Protein AF-D0NQI0-F1 (afdb_monomer_lite)

Sequence (106 aa):
MKKNSSCGGELKSLVDRVWLTVNEYREENPAITDDEVRLKITDSDLVLHDIAVVTNNCMHQMIAESNQATAYKTREVLRKTFGVIMNDLIKKKRTEWSILPSPLPL

Organism: Phytophthora infestans (strain T30-4) (NCBI:txid403677)

Structure (mmCIF, N/CA/C/O backbone):
data_AF-D0NQI0-F1
#
_entry.id   AF-D0NQI0-F1
#
loop_
_atom_site.group_PDB
_atom_site.id
_atom_site.type_symbol
_atom_site.label_atom_id
_atom_site.label_alt_id
_atom_site.label_comp_id
_atom_site.label_asym_id
_atom_site.label_entity_id
_atom_site.label_seq_id
_atom_site.pdbx_PDB_ins_code
_atom_site.Cartn_x
_atom_site.Cartn_y
_atom_site.Cartn_z
_atom_site.occupancy
_atom_site.B_iso_or_equiv
_atom_site.auth_seq_id
_atom_site.auth_comp_id
_atom_site.auth_asym_id
_atom_site.auth_atom_id
_atom_site.pdbx_PDB_model_num
ATOM 1 N N . MET A 1 1 ? -10.518 0.138 -18.206 1.00 37.59 1 MET A N 1
ATOM 2 C CA . MET A 1 1 ? -9.871 1.094 -19.137 1.00 37.59 1 MET A CA 1
ATOM 3 C C . MET A 1 1 ? -8.522 1.485 -18.552 1.00 37.59 1 MET A C 1
ATOM 5 O O . MET A 1 1 ? -8.511 1.957 -17.423 1.00 37.59 1 MET A O 1
ATOM 9 N N . LYS A 1 2 ? -7.400 1.285 -19.261 1.00 43.38 2 LYS A N 1
ATOM 10 C CA . LYS A 1 2 ? -6.134 1.931 -18.876 1.00 43.38 2 LYS A CA 1
ATOM 11 C C . LYS A 1 2 ? -6.297 3.423 -19.162 1.00 43.38 2 LYS A C 1
ATOM 13 O O . LYS A 1 2 ? -6.363 3.811 -20.325 1.00 43.38 2 LYS A O 1
ATOM 18 N N . LYS A 1 3 ? -6.461 4.244 -18.121 1.00 52.09 3 LYS A N 1
ATOM 19 C CA . LYS A 1 3 ? -6.268 5.692 -18.268 1.00 52.09 3 LYS A CA 1
ATOM 20 C C . LYS A 1 3 ? -4.807 5.900 -18.671 1.00 52.09 3 LYS A C 1
ATOM 22 O O . LYS A 1 3 ? -3.947 5.125 -18.267 1.00 52.09 3 LYS A O 1
ATOM 27 N N . ASN A 1 4 ? -4.530 6.924 -19.470 1.00 59.66 4 ASN A N 1
ATOM 28 C CA . ASN A 1 4 ? -3.176 7.315 -19.876 1.00 59.66 4 ASN A CA 1
ATOM 29 C C . ASN A 1 4 ? -2.416 7.952 -18.683 1.00 59.66 4 ASN A C 1
ATOM 31 O O . ASN A 1 4 ? -1.881 9.051 -18.779 1.00 59.66 4 ASN A O 1
ATOM 35 N N . SER A 1 5 ? -2.488 7.323 -17.507 1.00 68.69 5 SER A N 1
ATOM 36 C CA . SER A 1 5 ? -1.911 7.785 -16.250 1.00 68.69 5 SER A CA 1
ATOM 37 C C . SER A 1 5 ? -0.475 7.304 -16.125 1.00 68.69 5 SER A C 1
ATOM 39 O O . SER A 1 5 ? -0.162 6.160 -16.450 1.00 68.69 5 SER A O 1
ATOM 41 N N . SER A 1 6 ? 0.393 8.175 -15.618 1.00 89.88 6 SER A N 1
ATOM 42 C CA . SER A 1 6 ? 1.743 7.784 -15.221 1.00 89.88 6 SER A CA 1
ATOM 43 C C . SER A 1 6 ? 1.693 6.771 -14.076 1.00 89.88 6 SER A C 1
ATOM 45 O O . SER A 1 6 ? 0.720 6.734 -13.316 1.00 89.88 6 SER A O 1
ATOM 47 N N . CYS A 1 7 ? 2.773 6.009 -13.895 1.00 92.44 7 CYS A N 1
ATOM 48 C CA . CYS A 1 7 ? 2.919 5.123 -12.743 1.00 92.44 7 CYS A CA 1
ATOM 49 C C . CYS A 1 7 ? 2.662 5.869 -11.421 1.00 92.44 7 CYS A C 1
ATOM 51 O O . CYS A 1 7 ? 1.917 5.391 -10.571 1.00 92.44 7 CYS A O 1
ATOM 53 N N . GLY A 1 8 ? 3.193 7.089 -11.274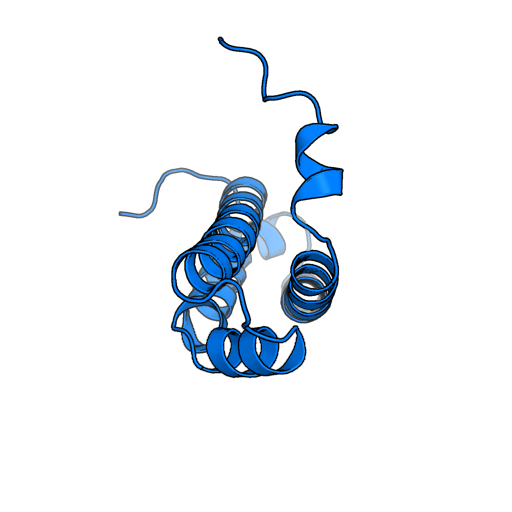 1.00 92.25 8 GLY A N 1
ATOM 54 C CA . GLY A 1 8 ? 2.933 7.927 -10.099 1.00 92.25 8 GLY A CA 1
ATOM 55 C C . GLY A 1 8 ? 1.446 8.247 -9.894 1.00 92.25 8 GLY A C 1
ATOM 56 O O . GLY A 1 8 ? 0.961 8.210 -8.766 1.00 92.25 8 GLY A O 1
ATOM 57 N N . GLY A 1 9 ? 0.701 8.501 -10.974 1.00 93.75 9 GLY A N 1
ATOM 58 C CA . GLY A 1 9 ? -0.745 8.728 -10.916 1.00 93.75 9 GLY A CA 1
ATOM 59 C C . GLY A 1 9 ? -1.539 7.481 -10.514 1.00 93.75 9 GLY A C 1
ATOM 60 O O . GLY A 1 9 ? -2.469 7.580 -9.708 1.00 93.75 9 GLY A O 1
ATOM 61 N N . GLU A 1 10 ? -1.164 6.303 -11.020 1.00 93.25 10 GLU A N 1
ATOM 62 C CA . GLU A 1 10 ? -1.793 5.038 -10.615 1.00 93.25 10 GLU A CA 1
ATOM 63 C C . GLU A 1 10 ? -1.492 4.702 -9.146 1.00 93.25 10 GLU A C 1
ATOM 65 O O . GLU A 1 10 ? -2.400 4.337 -8.398 1.00 93.25 10 GLU A O 1
ATOM 70 N N . LEU A 1 11 ? -0.243 4.894 -8.705 1.00 95.12 11 LEU A N 1
ATOM 71 C CA . LEU A 1 11 ? 0.160 4.704 -7.310 1.00 95.12 11 LEU A CA 1
ATOM 72 C C . LEU A 1 11 ? -0.578 5.670 -6.376 1.00 95.12 11 LEU A C 1
ATOM 74 O O . LEU A 1 11 ? -1.067 5.244 -5.332 1.00 95.12 11 LEU A O 1
ATOM 78 N N . LYS A 1 12 ? -0.731 6.945 -6.758 1.00 94.31 12 LYS A N 1
ATOM 79 C CA . LYS A 1 12 ? -1.536 7.905 -5.988 1.00 94.31 12 LYS A CA 1
ATOM 80 C C . LYS A 1 12 ? -2.993 7.448 -5.886 1.00 94.31 12 LYS A C 1
ATOM 82 O O . LYS A 1 12 ? -3.547 7.419 -4.793 1.00 94.31 12 LYS A O 1
ATOM 87 N N . SER A 1 13 ? -3.592 7.045 -7.005 1.00 93.38 13 SER A N 1
ATOM 88 C CA . SER A 1 13 ? -4.983 6.571 -7.028 1.00 93.38 13 SER A CA 1
ATOM 89 C C . SER A 1 13 ? -5.182 5.344 -6.132 1.00 93.38 13 SER A C 1
ATOM 91 O O . SER A 1 13 ? -6.238 5.164 -5.533 1.00 93.38 13 SER A O 1
ATOM 93 N N . LEU A 1 14 ? -4.164 4.489 -6.014 1.00 94.50 14 LEU A N 1
ATOM 94 C CA . LEU A 1 14 ? -4.178 3.345 -5.111 1.00 94.50 14 LEU A CA 1
ATOM 95 C C . LEU A 1 14 ? -4.151 3.776 -3.632 1.00 94.50 14 LEU A C 1
ATOM 97 O O . LEU A 1 14 ? -4.903 3.215 -2.843 1.00 94.50 14 LEU A O 1
ATOM 101 N N . VAL A 1 15 ? -3.375 4.805 -3.267 1.00 94.56 15 VAL A N 1
ATOM 102 C CA . VAL A 1 15 ? -3.409 5.401 -1.914 1.00 94.56 15 VAL A CA 1
ATOM 103 C C . VAL A 1 15 ? -4.780 6.004 -1.606 1.00 94.56 15 VAL A C 1
ATOM 105 O O . VAL A 1 15 ? -5.328 5.755 -0.534 1.00 94.56 15 VAL A O 1
ATOM 108 N N . ASP A 1 16 ? -5.362 6.742 -2.555 1.00 93.50 16 ASP A N 1
ATOM 109 C CA . ASP A 1 16 ? -6.693 7.339 -2.393 1.00 93.50 16 ASP A CA 1
ATOM 110 C C . ASP A 1 16 ? -7.761 6.246 -2.155 1.00 93.50 16 ASP A C 1
ATOM 112 O O . ASP A 1 16 ? -8.637 6.403 -1.306 1.00 93.50 16 ASP A O 1
ATOM 116 N N . ARG A 1 17 ? -7.659 5.093 -2.835 1.00 93.75 17 ARG A N 1
ATOM 117 C CA . ARG A 1 17 ? -8.556 3.942 -2.611 1.00 93.75 17 ARG A CA 1
ATOM 118 C C . ARG A 1 17 ? -8.395 3.297 -1.238 1.00 93.75 17 ARG A C 1
ATOM 120 O O . ARG A 1 17 ? -9.406 2.948 -0.635 1.00 93.75 17 ARG A O 1
ATOM 127 N N . VAL A 1 18 ? -7.168 3.167 -0.724 1.00 93.62 18 VAL A N 1
ATOM 128 C CA . VAL A 1 18 ? -6.938 2.703 0.659 1.00 93.62 18 VAL A CA 1
ATOM 129 C C . VAL A 1 18 ? -7.672 3.612 1.640 1.00 93.62 18 VAL A C 1
ATOM 131 O O . VAL A 1 18 ? -8.387 3.127 2.513 1.00 93.62 18 VAL A O 1
ATOM 134 N N . TRP A 1 19 ? -7.520 4.927 1.477 1.00 93.31 19 TRP A N 1
ATOM 135 C CA . TRP A 1 19 ? -8.168 5.915 2.334 1.00 93.31 19 TRP A CA 1
ATOM 136 C C . TRP A 1 19 ? -9.694 5.796 2.312 1.00 93.31 19 TRP A C 1
ATOM 138 O O . TRP A 1 19 ? -10.324 5.755 3.368 1.00 93.31 19 TRP A O 1
ATOM 148 N N . LEU A 1 20 ? -10.284 5.714 1.116 1.00 93.56 20 LEU A N 1
ATOM 149 C CA . LEU A 1 20 ? -11.728 5.545 0.948 1.00 93.56 20 LEU A CA 1
ATOM 150 C C . LEU A 1 20 ? -12.219 4.254 1.610 1.00 93.56 20 LEU A C 1
ATOM 152 O O . LEU A 1 20 ? -13.114 4.317 2.443 1.00 93.56 20 LEU A O 1
ATOM 156 N N . THR A 1 21 ? -11.554 3.127 1.348 1.00 94.06 21 THR A N 1
ATOM 157 C CA . THR A 1 21 ? -11.928 1.814 1.903 1.00 94.06 21 THR A CA 1
ATOM 158 C C . THR A 1 21 ? -11.902 1.815 3.437 1.00 94.06 21 THR A C 1
ATOM 160 O O . THR A 1 21 ? -12.827 1.334 4.089 1.00 94.06 21 THR A O 1
ATOM 163 N N . VAL A 1 22 ? -10.856 2.390 4.048 1.00 93.44 22 VAL A N 1
ATOM 164 C CA . VAL A 1 22 ? -10.764 2.509 5.515 1.00 93.44 22 VAL A CA 1
ATOM 165 C C . VAL A 1 22 ? -11.908 3.358 6.072 1.00 93.44 22 VAL A C 1
ATOM 167 O O . VAL A 1 22 ? -12.476 3.014 7.110 1.00 93.44 22 VAL A O 1
ATOM 170 N N . ASN A 1 23 ? -12.257 4.460 5.405 1.00 92.69 23 ASN A N 1
ATOM 171 C CA . ASN A 1 23 ? -13.354 5.316 5.849 1.00 92.69 23 ASN A CA 1
ATOM 172 C C . ASN A 1 23 ? -14.717 4.647 5.696 1.00 92.69 23 ASN A C 1
ATOM 174 O O . ASN A 1 23 ? -15.503 4.720 6.636 1.00 92.69 23 ASN A O 1
ATOM 178 N N . GLU A 1 24 ? -14.964 3.953 4.588 1.00 93.88 24 GLU A N 1
ATOM 179 C CA . GLU A 1 24 ? -16.190 3.184 4.359 1.00 93.88 24 GLU A CA 1
ATOM 180 C C . GLU A 1 24 ? -16.399 2.159 5.479 1.00 93.88 24 GLU A C 1
ATOM 182 O O . GLU A 1 24 ? -17.453 2.139 6.108 1.00 93.88 24 GLU A O 1
ATOM 187 N N . TYR A 1 25 ? -15.365 1.397 5.854 1.00 94.81 25 TYR A N 1
ATOM 188 C CA . TYR A 1 25 ? -15.466 0.443 6.966 1.00 94.81 25 TYR A CA 1
ATOM 189 C C . TYR A 1 25 ? -15.804 1.103 8.309 1.00 94.81 25 TYR A C 1
ATOM 191 O O . TYR A 1 25 ? -16.544 0.528 9.109 1.00 94.81 25 TYR A O 1
ATOM 199 N N . ARG A 1 26 ? -15.279 2.306 8.566 1.00 93.19 26 ARG A N 1
ATOM 200 C CA . ARG A 1 26 ? -15.574 3.076 9.785 1.00 93.19 26 ARG A CA 1
ATOM 201 C C . ARG A 1 26 ? -16.948 3.745 9.750 1.00 93.19 26 ARG A C 1
ATOM 203 O O . ARG A 1 26 ? -17.509 4.019 10.806 1.00 93.19 26 ARG A O 1
ATOM 210 N N . GLU A 1 27 ? -17.471 4.061 8.571 1.00 93.75 27 GLU A N 1
ATOM 211 C CA . GLU A 1 27 ? -18.831 4.579 8.398 1.00 93.75 27 GLU A CA 1
ATOM 212 C C . GLU A 1 27 ? -19.872 3.470 8.554 1.00 93.75 27 GLU A C 1
ATOM 214 O O . GLU A 1 27 ? -20.857 3.667 9.263 1.00 93.75 27 GLU A O 1
ATOM 219 N N . GLU A 1 28 ? -19.617 2.294 7.975 1.00 95.88 28 GLU A N 1
ATOM 220 C CA . GLU A 1 28 ? -20.451 1.096 8.124 1.00 95.88 28 GLU A CA 1
ATOM 221 C C . GLU A 1 28 ? -20.512 0.609 9.575 1.00 95.88 28 GLU A C 1
ATOM 223 O O . GLU A 1 28 ? -21.576 0.235 10.068 1.00 95.88 28 GLU A O 1
ATOM 228 N N . ASN A 1 29 ? -19.369 0.604 10.268 1.00 95.38 29 ASN A N 1
ATOM 229 C CA . ASN A 1 29 ? -19.276 0.209 11.667 1.00 95.38 29 ASN A CA 1
ATOM 230 C C . ASN A 1 29 ? -18.432 1.219 12.464 1.00 95.38 29 ASN A C 1
ATOM 232 O O . ASN A 1 29 ? -17.217 1.055 12.578 1.00 95.38 29 ASN A O 1
ATOM 236 N N . PRO A 1 30 ? -19.060 2.228 13.095 1.00 92.50 30 PRO A N 1
ATOM 237 C CA . PRO A 1 30 ? -18.349 3.223 13.902 1.00 92.50 30 PRO A CA 1
ATOM 238 C C . PRO A 1 30 ? -17.591 2.657 15.111 1.00 92.50 30 PRO A C 1
ATOM 240 O O . PRO A 1 30 ? -16.705 3.330 15.635 1.00 92.50 30 PRO A O 1
ATOM 243 N N . ALA A 1 31 ? -17.933 1.446 15.568 1.00 94.38 31 ALA A N 1
ATOM 244 C CA . ALA A 1 31 ? -17.278 0.773 16.688 1.00 94.38 31 ALA A CA 1
ATOM 245 C C . ALA A 1 31 ? -16.126 -0.154 16.254 1.00 94.38 31 ALA A C 1
ATOM 247 O O . ALA A 1 31 ? -15.488 -0.754 17.118 1.00 94.38 31 ALA A O 1
ATOM 248 N N . ILE A 1 32 ? -15.856 -0.273 14.946 1.00 94.88 32 ILE A N 1
ATOM 249 C CA . ILE A 1 32 ? -14.796 -1.137 14.422 1.00 94.88 32 ILE A CA 1
ATOM 250 C C . ILE A 1 32 ? -13.429 -0.737 14.988 1.00 94.88 32 ILE A C 1
ATOM 252 O O . ILE A 1 32 ? -13.025 0.432 14.966 1.00 94.88 32 ILE A O 1
ATOM 256 N N . THR A 1 33 ? -12.703 -1.725 15.494 1.00 95.69 33 THR A N 1
ATOM 257 C CA . THR A 1 33 ? -11.344 -1.545 15.999 1.00 95.69 33 THR A CA 1
ATOM 258 C C . THR A 1 33 ? -10.339 -1.472 14.852 1.00 95.69 33 THR A C 1
ATOM 260 O O . THR A 1 33 ? -10.570 -1.974 13.752 1.00 95.69 33 THR A O 1
ATOM 263 N N . ASP A 1 34 ? -9.179 -0.869 15.103 1.00 95.06 34 ASP A N 1
ATOM 264 C CA . ASP A 1 34 ? -8.106 -0.775 14.105 1.00 95.06 34 ASP A CA 1
ATOM 265 C C . ASP A 1 34 ? -7.635 -2.158 13.616 1.00 95.06 34 ASP A C 1
ATOM 267 O O . ASP A 1 34 ? -7.279 -2.315 12.447 1.00 95.06 34 ASP A O 1
ATOM 271 N N . ASP A 1 35 ? -7.663 -3.170 14.486 1.00 95.81 35 ASP A N 1
ATOM 272 C CA . ASP A 1 35 ? -7.282 -4.540 14.133 1.00 95.81 35 ASP A CA 1
ATOM 273 C C . ASP A 1 35 ? -8.339 -5.228 13.263 1.00 95.81 35 ASP A C 1
ATOM 275 O O . ASP A 1 35 ? -7.986 -5.908 12.300 1.00 95.81 35 ASP A O 1
ATOM 279 N N . GLU A 1 36 ? -9.627 -4.990 13.513 1.00 96.56 36 GLU A N 1
ATOM 280 C CA . GLU A 1 36 ? -10.700 -5.470 12.635 1.00 96.56 36 GLU A CA 1
ATOM 281 C C . GLU A 1 36 ? -10.648 -4.800 11.257 1.00 96.56 36 GLU A C 1
ATOM 283 O O . GLU A 1 36 ? -10.796 -5.481 10.242 1.00 96.56 36 GLU A O 1
ATOM 288 N N . VAL A 1 37 ? -10.365 -3.491 11.191 1.00 96.00 37 VAL A N 1
ATOM 289 C CA . VAL A 1 37 ? -10.129 -2.799 9.910 1.00 96.00 37 VAL A CA 1
ATOM 290 C C . VAL A 1 37 ? -8.934 -3.421 9.185 1.00 96.00 37 VAL A C 1
ATOM 292 O O . VAL A 1 37 ? -9.012 -3.668 7.981 1.00 96.00 37 VAL A O 1
ATOM 295 N N . ARG A 1 38 ? -7.835 -3.704 9.901 1.00 95.25 38 ARG A N 1
ATOM 296 C CA . ARG A 1 38 ? -6.634 -4.336 9.330 1.00 95.25 38 ARG A CA 1
ATOM 297 C C . ARG A 1 38 ? -6.936 -5.722 8.760 1.00 95.25 38 ARG A C 1
ATOM 299 O O . ARG A 1 38 ? -6.450 -6.040 7.676 1.00 95.25 38 ARG A O 1
ATOM 306 N N . LEU A 1 39 ? -7.730 -6.529 9.456 1.00 95.88 39 LEU A N 1
ATOM 307 C CA . LEU A 1 39 ? -8.167 -7.831 8.950 1.00 95.88 39 LEU A CA 1
ATOM 308 C C . LEU A 1 39 ? -9.028 -7.658 7.692 1.00 95.88 39 LEU A C 1
ATOM 310 O O . LEU A 1 39 ? -8.685 -8.181 6.636 1.00 95.88 39 LEU A O 1
ATOM 314 N N . LYS A 1 40 ? -10.070 -6.821 7.759 1.00 96.56 40 LYS A N 1
ATOM 315 C CA . LYS A 1 40 ? -11.020 -6.617 6.654 1.00 96.56 40 LYS A CA 1
ATOM 316 C C . LYS A 1 40 ? -10.365 -6.043 5.391 1.00 96.56 40 LYS A C 1
ATOM 318 O O . LYS A 1 40 ? -10.747 -6.404 4.283 1.00 96.56 40 LYS A O 1
ATOM 323 N N . ILE A 1 41 ? -9.377 -5.150 5.520 1.00 94.69 41 ILE A N 1
ATOM 324 C CA . ILE A 1 41 ? -8.663 -4.610 4.351 1.00 94.69 41 ILE A CA 1
ATOM 325 C C . ILE A 1 41 ? -7.689 -5.628 3.753 1.00 94.69 41 ILE A C 1
ATOM 327 O O . ILE A 1 41 ? -7.515 -5.643 2.537 1.00 94.69 41 ILE A O 1
ATOM 331 N N . THR A 1 42 ? -7.083 -6.496 4.569 1.00 93.38 42 THR A N 1
ATOM 332 C CA . THR A 1 42 ? -6.156 -7.531 4.080 1.00 93.38 42 THR A CA 1
ATOM 333 C C . THR A 1 42 ? -6.864 -8.516 3.149 1.00 93.38 42 THR A C 1
ATOM 335 O O . THR A 1 42 ? -6.285 -8.919 2.143 1.00 93.38 42 THR A O 1
ATOM 338 N N . ASP A 1 43 ? -8.134 -8.810 3.431 1.00 95.06 43 ASP A N 1
ATOM 339 C CA . ASP A 1 43 ? -8.975 -9.709 2.633 1.00 95.06 43 ASP A CA 1
ATOM 340 C C . ASP A 1 43 ? -9.698 -9.012 1.462 1.00 95.06 43 ASP A C 1
ATOM 342 O O . ASP A 1 43 ? -10.486 -9.635 0.754 1.00 95.06 43 ASP A O 1
ATOM 346 N N . SER A 1 44 ? -9.458 -7.716 1.240 1.00 94.88 44 SER A N 1
ATOM 347 C CA . SER A 1 44 ? -10.101 -6.962 0.158 1.00 94.88 44 SER A CA 1
ATOM 348 C C . SER A 1 44 ? -9.376 -7.116 -1.184 1.00 94.88 44 SER A C 1
ATOM 350 O O . SER A 1 44 ? -8.154 -7.286 -1.235 1.00 94.88 44 SER A O 1
ATOM 352 N N . ASP A 1 45 ? -10.107 -6.931 -2.290 1.00 95.50 45 ASP A N 1
ATOM 353 C CA . ASP A 1 45 ? -9.537 -6.903 -3.649 1.00 95.50 45 ASP A CA 1
ATOM 354 C C . ASP A 1 45 ? -8.412 -5.868 -3.797 1.00 95.50 45 ASP A C 1
ATOM 356 O O . ASP A 1 45 ? -7.472 -6.059 -4.576 1.00 95.50 45 ASP A O 1
ATOM 360 N N . LEU A 1 46 ? -8.467 -4.793 -3.003 1.00 94.31 46 LEU A N 1
ATOM 361 C CA . LEU A 1 46 ? -7.430 -3.773 -2.957 1.00 94.31 46 LEU A CA 1
ATOM 362 C C . LEU A 1 46 ? -6.059 -4.389 -2.637 1.00 94.31 46 LEU A C 1
ATOM 364 O O . LEU A 1 46 ? -5.072 -4.119 -3.326 1.00 94.31 46 LEU A O 1
ATOM 368 N N . VAL A 1 47 ? -5.999 -5.234 -1.605 1.00 94.25 47 VAL A N 1
ATOM 369 C CA . VAL A 1 47 ? -4.758 -5.872 -1.152 1.00 94.25 47 VAL A CA 1
ATOM 370 C C . VAL A 1 47 ? -4.437 -7.112 -1.970 1.00 94.25 47 VAL A C 1
ATOM 372 O O . VAL A 1 47 ? -3.293 -7.282 -2.398 1.00 94.25 47 VAL A O 1
ATOM 375 N N . LEU A 1 48 ? -5.441 -7.951 -2.223 1.00 95.38 48 LEU A N 1
ATOM 376 C CA . LEU A 1 48 ? -5.254 -9.231 -2.899 1.00 95.38 48 LEU A CA 1
ATOM 377 C C . LEU A 1 48 ? -4.896 -9.073 -4.382 1.00 95.38 48 LEU A C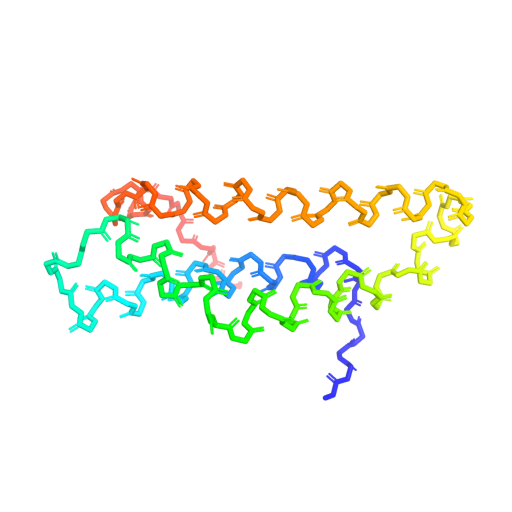 1
ATOM 379 O O . LEU A 1 48 ? -4.169 -9.904 -4.935 1.00 95.38 48 LEU A O 1
ATOM 383 N N . HIS A 1 49 ? -5.360 -8.002 -5.033 1.00 95.62 49 HIS A N 1
ATOM 384 C CA . HIS A 1 49 ? -5.265 -7.864 -6.484 1.00 95.62 49 HIS A CA 1
ATOM 385 C C . HIS A 1 49 ? -4.749 -6.495 -6.932 1.00 95.62 49 HIS A C 1
ATOM 387 O O . HIS A 1 49 ? -3.767 -6.423 -7.679 1.00 95.62 49 HIS A O 1
ATOM 393 N N . ASP A 1 50 ? -5.351 -5.401 -6.475 1.00 95.38 50 ASP A N 1
ATOM 394 C CA . ASP A 1 50 ? -5.104 -4.084 -7.068 1.00 95.38 50 ASP A CA 1
ATOM 395 C C . ASP A 1 50 ? -3.680 -3.576 -6.868 1.00 95.38 50 ASP A C 1
ATOM 397 O O . ASP A 1 50 ? -3.075 -3.062 -7.815 1.00 95.38 50 ASP A O 1
ATOM 401 N N . ILE A 1 51 ? -3.114 -3.740 -5.666 1.00 95.56 51 ILE A N 1
ATOM 402 C CA . ILE A 1 51 ? -1.717 -3.371 -5.400 1.00 95.56 51 ILE A CA 1
ATOM 403 C C . ILE A 1 51 ? -0.791 -4.103 -6.378 1.00 95.56 51 ILE A C 1
ATOM 405 O O . ILE A 1 51 ? 0.106 -3.495 -6.974 1.00 95.56 51 ILE A O 1
ATOM 409 N N . ALA A 1 52 ? -1.003 -5.404 -6.584 1.00 96.00 52 ALA A N 1
ATOM 410 C CA . ALA A 1 52 ? -0.178 -6.204 -7.479 1.00 96.00 52 ALA A CA 1
ATOM 411 C C . ALA A 1 52 ? -0.326 -5.762 -8.941 1.00 96.00 52 ALA A C 1
ATOM 413 O O . ALA A 1 52 ? 0.691 -5.611 -9.623 1.00 96.00 52 ALA A O 1
ATOM 414 N N . VAL A 1 53 ? -1.558 -5.515 -9.398 1.00 96.12 53 VAL A N 1
ATOM 415 C CA . VAL A 1 53 ? -1.868 -5.091 -10.771 1.00 96.12 53 VAL A CA 1
ATOM 416 C C . VAL A 1 53 ? -1.272 -3.719 -11.075 1.00 96.12 53 VAL A C 1
ATOM 418 O O . VAL A 1 53 ? -0.538 -3.579 -12.053 1.00 96.12 53 VAL A O 1
ATOM 421 N N . VAL A 1 54 ? -1.524 -2.723 -10.224 1.00 95.44 54 VAL A N 1
ATOM 422 C CA . VAL A 1 54 ? -1.031 -1.349 -10.415 1.00 95.44 54 VAL A CA 1
ATOM 423 C C . VAL A 1 54 ? 0.496 -1.315 -10.408 1.00 95.44 54 VAL A C 1
ATOM 425 O O . VAL A 1 54 ? 1.122 -0.819 -11.342 1.00 95.44 54 VAL A O 1
ATOM 428 N N . THR A 1 55 ? 1.128 -1.930 -9.404 1.00 95.56 55 THR A N 1
ATOM 429 C CA . THR A 1 55 ? 2.600 -1.967 -9.333 1.00 95.56 55 THR A CA 1
ATOM 430 C C . THR A 1 55 ? 3.229 -2.751 -10.490 1.00 95.56 55 THR A C 1
ATOM 432 O O . THR A 1 55 ? 4.369 -2.480 -10.866 1.00 95.56 55 THR A O 1
ATOM 435 N N . ASN A 1 56 ? 2.510 -3.706 -11.091 1.00 95.88 56 ASN A N 1
ATOM 436 C CA . ASN A 1 56 ? 2.971 -4.408 -12.286 1.00 95.88 56 ASN A CA 1
ATOM 437 C C . ASN A 1 56 ? 2.807 -3.574 -13.566 1.00 95.88 56 ASN A C 1
ATOM 439 O O . ASN A 1 56 ? 3.695 -3.596 -14.415 1.00 95.88 56 ASN A O 1
ATOM 443 N N . ASN A 1 57 ? 1.726 -2.802 -13.699 1.00 94.81 57 ASN A N 1
ATOM 444 C CA . ASN A 1 57 ? 1.533 -1.880 -14.823 1.00 94.81 57 ASN A CA 1
ATOM 445 C C . ASN A 1 57 ? 2.634 -0.809 -14.884 1.00 94.81 57 ASN A C 1
ATOM 447 O O . ASN A 1 57 ? 3.087 -0.452 -15.972 1.00 94.81 57 ASN A O 1
ATOM 451 N N . CYS A 1 58 ? 3.146 -0.389 -13.726 1.00 95.25 58 CYS A N 1
ATOM 452 C CA . CYS A 1 58 ? 4.299 0.499 -13.603 1.00 95.25 58 CYS A CA 1
ATOM 453 C C . CYS A 1 58 ? 5.613 -0.053 -14.184 1.00 95.25 58 CYS A C 1
ATOM 455 O O . CYS A 1 58 ? 6.537 0.724 -14.422 1.00 95.25 58 CYS A O 1
ATOM 457 N N . MET A 1 59 ? 5.745 -1.370 -14.396 1.00 95.81 59 MET A N 1
ATOM 458 C CA . MET A 1 59 ? 7.035 -1.982 -14.747 1.00 95.81 59 MET A CA 1
ATOM 459 C C . MET A 1 59 ? 7.617 -1.438 -16.049 1.00 95.81 59 MET A C 1
ATOM 461 O O . MET A 1 59 ? 8.818 -1.211 -16.105 1.00 95.81 59 MET A O 1
ATOM 465 N N . HIS A 1 60 ? 6.798 -1.176 -17.070 1.00 95.44 60 HIS A N 1
ATOM 466 C CA . HIS A 1 60 ? 7.292 -0.609 -18.329 1.00 95.44 60 HIS A CA 1
ATOM 467 C C . HIS A 1 60 ? 7.999 0.737 -18.105 1.00 95.44 60 HIS A C 1
ATOM 469 O O . HIS A 1 60 ? 9.131 0.923 -18.546 1.00 95.44 60 HIS A O 1
ATOM 475 N N . GLN A 1 61 ? 7.354 1.651 -17.372 1.00 95.19 61 GLN A N 1
ATOM 476 C CA . GLN A 1 61 ? 7.919 2.964 -17.058 1.00 95.19 61 GL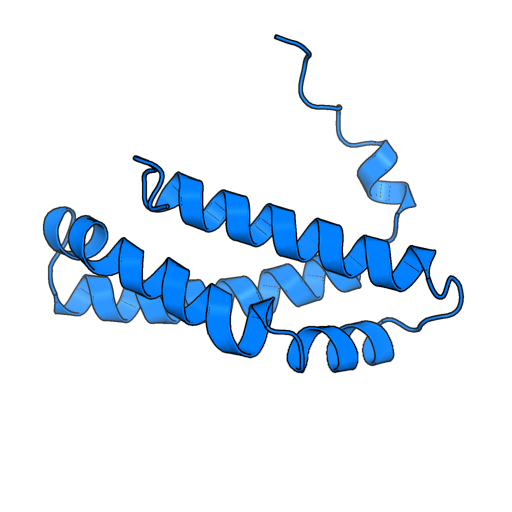N A CA 1
ATOM 477 C C . GLN A 1 61 ? 9.148 2.838 -16.146 1.00 95.19 61 GLN A C 1
ATOM 479 O O . GLN A 1 61 ? 10.193 3.400 -16.455 1.00 95.19 61 GLN A O 1
ATOM 484 N N . MET A 1 62 ? 9.066 2.042 -15.074 1.00 96.00 62 MET A N 1
ATOM 485 C CA . MET A 1 62 ? 10.190 1.855 -14.149 1.00 96.00 62 MET A CA 1
ATOM 486 C C . MET A 1 62 ? 11.418 1.245 -14.835 1.00 96.00 62 MET A C 1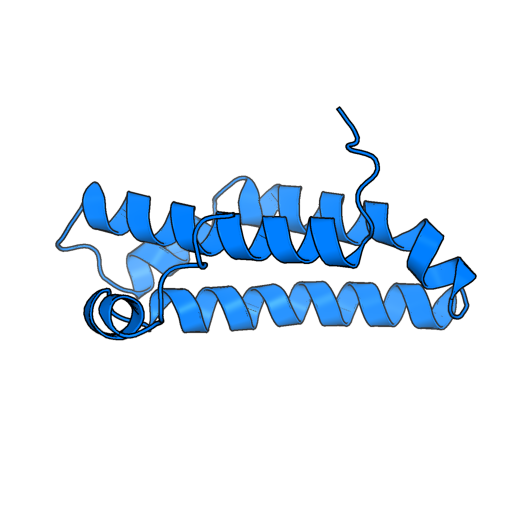
ATOM 488 O O . MET A 1 62 ? 12.543 1.593 -14.485 1.00 96.00 62 MET A O 1
ATOM 492 N N . ILE A 1 63 ? 11.228 0.340 -15.801 1.00 97.81 63 ILE A N 1
ATOM 493 C CA . ILE A 1 63 ? 12.328 -0.228 -16.591 1.00 97.81 63 ILE A CA 1
ATOM 494 C C . ILE A 1 63 ? 12.941 0.845 -17.493 1.00 97.81 63 ILE A C 1
ATOM 496 O O . ILE A 1 63 ? 14.163 0.959 -17.520 1.00 97.81 63 ILE A O 1
ATOM 500 N N . ALA A 1 64 ? 12.113 1.628 -18.192 1.00 97.12 64 ALA A N 1
ATOM 501 C CA . ALA A 1 64 ? 12.574 2.682 -19.095 1.00 97.12 64 ALA A CA 1
ATOM 502 C C . ALA A 1 64 ? 13.357 3.793 -18.370 1.00 97.12 64 ALA A C 1
ATOM 504 O O . ALA A 1 64 ? 14.321 4.319 -18.915 1.00 97.12 64 ALA A O 1
ATOM 505 N N . GLU A 1 65 ? 12.969 4.123 -17.137 1.00 95.75 65 GLU A N 1
ATOM 506 C CA . GLU A 1 65 ? 13.619 5.149 -16.307 1.00 95.75 65 GLU A CA 1
ATOM 507 C C . GLU A 1 65 ? 14.814 4.616 -15.496 1.00 95.75 65 GLU A C 1
ATOM 509 O O . GLU A 1 65 ? 15.533 5.392 -14.867 1.00 95.75 65 GLU A O 1
ATOM 514 N N . SER A 1 66 ? 15.037 3.297 -15.472 1.00 96.38 66 SER A N 1
ATOM 515 C CA . SER A 1 66 ? 16.141 2.687 -14.727 1.00 96.38 66 SER A CA 1
ATOM 516 C C . SER A 1 66 ? 16.755 1.493 -15.471 1.00 96.38 66 SER A C 1
ATOM 518 O O . SER A 1 66 ? 17.511 1.667 -16.420 1.00 96.38 66 SER A O 1
ATOM 520 N N . ASN A 1 67 ? 16.484 0.270 -15.018 1.00 97.94 67 ASN A N 1
ATOM 521 C CA . ASN A 1 67 ? 16.771 -0.989 -15.694 1.00 97.94 67 ASN A CA 1
ATOM 522 C C . ASN A 1 67 ? 15.886 -2.095 -15.095 1.00 97.94 67 ASN A C 1
ATOM 524 O O . ASN A 1 67 ? 15.234 -1.902 -14.068 1.00 97.94 67 ASN A O 1
ATOM 528 N N . GLN A 1 68 ? 15.892 -3.284 -15.701 1.00 97.81 68 GLN A N 1
ATOM 529 C CA . GLN A 1 68 ? 15.053 -4.401 -15.258 1.00 97.81 68 GLN A CA 1
ATOM 530 C C . GLN A 1 68 ? 15.279 -4.789 -13.791 1.00 97.81 68 GLN A C 1
ATOM 532 O O . GLN A 1 68 ? 14.315 -4.925 -13.039 1.00 97.81 68 GLN A O 1
ATOM 537 N N . ALA A 1 69 ? 16.533 -4.938 -13.359 1.00 98.38 69 ALA A N 1
ATOM 538 C CA . ALA A 1 69 ? 16.843 -5.353 -11.994 1.00 98.38 69 ALA A CA 1
ATOM 539 C C . ALA A 1 69 ? 16.391 -4.310 -10.959 1.00 98.38 69 ALA A C 1
ATOM 541 O O . ALA A 1 69 ? 15.789 -4.664 -9.943 1.00 98.38 69 ALA A O 1
ATOM 542 N N . THR A 1 70 ? 16.637 -3.027 -11.230 1.00 98.25 70 THR A N 1
ATOM 543 C CA . THR A 1 70 ? 16.193 -1.918 -10.381 1.00 98.25 70 THR A CA 1
ATOM 544 C C . THR A 1 70 ? 14.670 -1.833 -10.345 1.00 98.25 70 THR A C 1
ATOM 546 O O . THR A 1 70 ? 14.108 -1.765 -9.257 1.00 98.25 70 THR A O 1
ATOM 549 N N . ALA A 1 71 ? 13.981 -1.947 -11.483 1.00 98.00 71 ALA A N 1
ATOM 550 C CA . ALA A 1 71 ? 12.521 -1.884 -11.544 1.00 98.00 71 ALA A CA 1
ATOM 551 C C . ALA A 1 71 ? 11.838 -2.972 -10.697 1.00 98.00 71 ALA A C 1
ATOM 553 O O . ALA A 1 71 ? 10.890 -2.683 -9.966 1.00 98.00 71 ALA A O 1
ATOM 554 N N . TYR A 1 72 ? 12.341 -4.212 -10.727 1.00 98.12 72 TYR A N 1
ATOM 555 C CA . TYR A 1 72 ? 11.808 -5.285 -9.879 1.00 98.12 72 TYR A CA 1
ATOM 556 C C . TYR A 1 72 ? 12.021 -5.015 -8.384 1.00 98.12 72 TYR A C 1
ATOM 558 O O . TYR A 1 72 ? 11.116 -5.276 -7.588 1.00 98.12 72 TYR A O 1
ATOM 566 N N . LYS A 1 73 ? 13.178 -4.458 -7.998 1.00 98.44 73 LYS A N 1
ATOM 567 C CA . LYS A 1 73 ? 13.436 -4.037 -6.611 1.00 98.44 73 LYS A CA 1
ATOM 568 C C . LYS A 1 73 ? 12.507 -2.897 -6.195 1.00 98.44 73 LYS A C 1
ATOM 570 O O . LYS A 1 73 ? 11.908 -2.968 -5.127 1.00 98.44 73 LYS A O 1
ATOM 575 N N . THR A 1 74 ? 12.332 -1.891 -7.049 1.00 97.88 74 THR A N 1
ATOM 576 C CA . THR A 1 74 ? 11.419 -0.769 -6.804 1.00 97.88 74 THR A CA 1
ATOM 577 C C . THR A 1 74 ? 9.984 -1.252 -6.631 1.00 97.88 74 THR A C 1
ATOM 579 O O . THR A 1 74 ? 9.324 -0.851 -5.679 1.00 97.88 74 THR A O 1
ATOM 582 N N . ARG A 1 75 ? 9.507 -2.177 -7.473 1.00 97.38 75 ARG A N 1
ATOM 583 C CA . ARG A 1 75 ? 8.172 -2.781 -7.337 1.00 97.38 75 ARG A CA 1
ATOM 584 C C . ARG A 1 75 ? 7.967 -3.433 -5.969 1.00 97.38 75 ARG A C 1
ATOM 586 O O . ARG A 1 75 ? 6.910 -3.278 -5.365 1.00 97.38 75 ARG A O 1
ATOM 593 N N . GLU A 1 76 ? 8.967 -4.166 -5.491 1.00 97.56 76 GLU A N 1
ATOM 594 C CA . GLU A 1 76 ? 8.919 -4.818 -4.181 1.00 97.56 76 GLU A CA 1
ATOM 595 C C . GLU A 1 76 ? 8.889 -3.799 -3.036 1.00 97.56 76 GLU A C 1
ATOM 597 O O . GLU A 1 76 ? 8.103 -3.939 -2.098 1.00 97.56 76 GLU A O 1
ATOM 602 N N . VAL A 1 77 ? 9.691 -2.735 -3.138 1.00 97.94 77 VAL A N 1
ATOM 603 C CA . VAL A 1 77 ? 9.651 -1.617 -2.186 1.00 97.94 77 VAL A CA 1
ATOM 604 C C . VAL A 1 77 ? 8.271 -0.965 -2.186 1.00 97.94 77 VAL A C 1
ATOM 606 O O . VAL A 1 77 ? 7.688 -0.826 -1.118 1.00 97.94 77 VAL A O 1
ATOM 609 N N . LEU A 1 78 ? 7.701 -0.659 -3.356 1.00 97.12 78 LEU A N 1
ATOM 610 C CA . LEU A 1 78 ? 6.369 -0.057 -3.470 1.00 97.12 78 LEU A CA 1
ATOM 611 C C . LEU A 1 78 ? 5.295 -0.904 -2.776 1.00 97.12 78 LEU A C 1
ATOM 613 O O . LEU A 1 78 ? 4.490 -0.367 -2.020 1.00 97.12 78 LEU A O 1
ATOM 617 N N . ARG A 1 79 ? 5.299 -2.228 -2.969 1.00 95.75 79 ARG A N 1
ATOM 618 C CA . ARG A 1 79 ? 4.339 -3.134 -2.310 1.00 95.75 79 ARG A CA 1
ATOM 619 C C . ARG A 1 79 ? 4.463 -3.108 -0.788 1.00 95.75 79 ARG A C 1
ATOM 621 O O . ARG A 1 79 ? 3.450 -3.037 -0.098 1.00 95.75 79 ARG A O 1
ATOM 628 N N . LYS A 1 80 ? 5.690 -3.088 -0.259 1.00 96.44 80 LYS A N 1
ATOM 629 C CA . LYS A 1 80 ? 5.939 -2.926 1.184 1.00 96.44 80 LYS A CA 1
ATOM 630 C C . LYS A 1 80 ? 5.488 -1.558 1.688 1.00 96.44 80 LYS A C 1
ATOM 632 O O . LYS A 1 80 ? 4.874 -1.474 2.749 1.00 96.44 80 LYS A O 1
ATOM 637 N N . THR A 1 81 ? 5.736 -0.504 0.914 1.00 96.25 81 THR A N 1
ATOM 638 C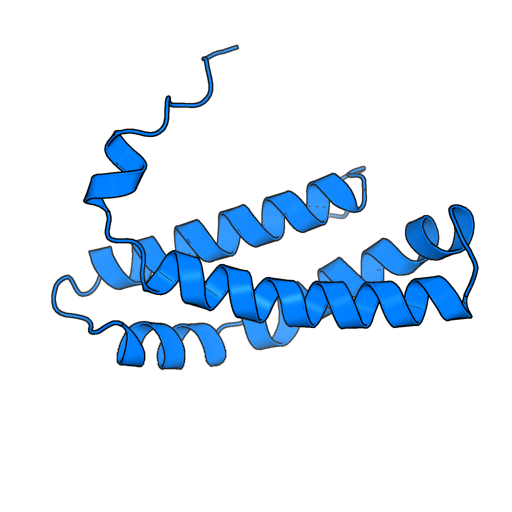 CA . THR A 1 81 ? 5.290 0.856 1.228 1.00 96.25 81 THR A CA 1
ATOM 639 C C . THR A 1 81 ? 3.770 0.932 1.343 1.00 96.25 81 THR A C 1
ATOM 641 O O . THR A 1 81 ? 3.287 1.552 2.283 1.00 96.25 81 THR A O 1
ATOM 644 N N . PHE A 1 82 ? 3.002 0.250 0.485 1.00 95.44 82 PHE A N 1
ATOM 645 C CA . PHE A 1 82 ? 1.543 0.183 0.651 1.00 95.44 82 PHE A CA 1
ATOM 646 C C . PHE A 1 82 ? 1.122 -0.478 1.966 1.00 95.44 82 PHE A C 1
ATOM 648 O O . PHE A 1 82 ? 0.183 -0.002 2.596 1.00 95.44 82 PHE A O 1
ATOM 655 N N . GLY A 1 83 ? 1.842 -1.502 2.433 1.00 93.62 83 GLY A N 1
ATOM 656 C CA . GLY A 1 83 ? 1.626 -2.074 3.767 1.00 93.62 83 GLY A CA 1
ATOM 657 C C . GLY A 1 83 ? 1.795 -1.048 4.894 1.00 93.62 83 GLY A C 1
ATOM 658 O O . GLY A 1 83 ? 0.980 -0.992 5.813 1.00 93.62 83 GLY A O 1
ATOM 659 N N . VAL A 1 84 ? 2.820 -0.195 4.804 1.00 95.25 84 VAL A N 1
ATOM 660 C CA . VAL A 1 84 ? 3.043 0.904 5.762 1.00 95.25 84 VAL A CA 1
ATOM 661 C C . VAL A 1 84 ? 1.934 1.953 5.664 1.00 95.25 84 VAL A C 1
ATOM 663 O O . VAL A 1 84 ? 1.340 2.292 6.682 1.00 95.25 84 VAL A O 1
ATOM 666 N N . ILE A 1 85 ? 1.595 2.400 4.451 1.00 93.06 85 ILE A N 1
ATOM 667 C CA . ILE A 1 85 ? 0.532 3.389 4.218 1.00 93.06 85 ILE A CA 1
ATOM 668 C C . ILE A 1 85 ? -0.796 2.898 4.796 1.00 93.06 85 ILE A C 1
ATOM 670 O O . ILE A 1 85 ? -1.437 3.634 5.536 1.00 93.06 85 ILE A O 1
ATOM 674 N N . MET A 1 86 ? -1.199 1.655 4.517 1.00 93.75 86 MET A N 1
ATOM 675 C CA . MET A 1 86 ? -2.423 1.081 5.085 1.00 93.75 86 MET A CA 1
ATOM 676 C C . MET A 1 86 ? -2.406 1.135 6.613 1.00 93.75 86 MET A C 1
ATOM 678 O O . MET A 1 86 ? -3.368 1.593 7.221 1.00 93.75 86 MET A O 1
ATOM 682 N N . ASN A 1 87 ? -1.300 0.734 7.241 1.00 93.75 87 AS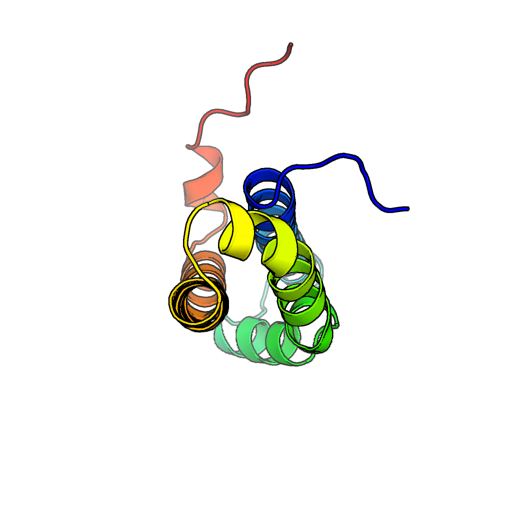N A N 1
ATOM 683 C CA . ASN A 1 87 ? -1.172 0.775 8.695 1.00 93.75 87 ASN A CA 1
ATOM 684 C C . ASN A 1 87 ? -1.287 2.193 9.266 1.00 93.75 87 ASN A C 1
ATOM 686 O O . ASN A 1 87 ? -1.923 2.371 10.306 1.00 93.75 87 ASN A O 1
ATOM 690 N N . ASP A 1 88 ? -0.700 3.185 8.600 1.00 93.75 88 ASP A N 1
ATOM 691 C CA . ASP A 1 88 ? -0.766 4.582 9.027 1.00 93.75 88 ASP A CA 1
ATOM 692 C C . ASP A 1 88 ? -2.174 5.158 8.855 1.00 93.75 88 ASP A C 1
ATOM 694 O O . ASP A 1 88 ? -2.673 5.848 9.745 1.00 93.75 88 ASP A O 1
ATOM 698 N N . LEU A 1 89 ? -2.840 4.847 7.739 1.00 91.94 89 LEU A N 1
ATOM 699 C CA . LEU A 1 89 ? -4.204 5.301 7.469 1.00 91.94 89 LEU A CA 1
ATOM 700 C C . LEU A 1 89 ? -5.226 4.653 8.406 1.00 91.94 89 LEU A C 1
ATOM 702 O O . LEU A 1 89 ? -6.170 5.318 8.818 1.00 91.94 89 LEU A O 1
ATOM 706 N N . ILE A 1 90 ? -5.016 3.395 8.798 1.00 92.88 90 ILE A N 1
ATOM 707 C CA . ILE A 1 90 ? -5.833 2.737 9.820 1.00 92.88 90 ILE A CA 1
ATOM 708 C C . ILE A 1 90 ? -5.664 3.444 11.166 1.00 92.88 90 ILE A C 1
ATOM 710 O O . ILE A 1 90 ? -6.661 3.764 11.800 1.00 92.88 90 ILE A O 1
ATOM 714 N N . LYS A 1 91 ? -4.431 3.725 11.600 1.00 90.12 91 LYS A N 1
ATOM 715 C CA . LYS A 1 91 ? -4.177 4.359 12.908 1.00 90.12 91 LYS A CA 1
ATOM 716 C C . LYS A 1 91 ? -4.652 5.810 12.980 1.00 90.12 91 LYS A C 1
ATOM 718 O O . LYS A 1 91 ? -4.993 6.293 14.061 1.00 90.12 91 LYS A O 1
ATOM 723 N N . LYS A 1 92 ? -4.648 6.527 11.854 1.00 82.44 92 LYS A N 1
ATOM 724 C CA . LYS A 1 92 ? -5.136 7.907 11.800 1.00 82.44 92 LYS A CA 1
ATOM 725 C C . LYS A 1 92 ? -6.642 7.946 12.034 1.00 82.44 92 LYS A C 1
ATOM 727 O O . LYS A 1 92 ? -7.430 7.356 11.301 1.00 82.44 92 LYS A O 1
ATOM 732 N N . LYS A 1 93 ? -7.060 8.696 13.055 1.00 61.69 93 LYS A N 1
ATOM 733 C CA . LYS A 1 93 ? -8.478 8.957 13.326 1.00 61.69 93 LYS A CA 1
ATOM 734 C C . LYS A 1 93 ? -8.975 10.110 12.453 1.00 61.69 93 LYS A C 1
ATOM 736 O O . LYS A 1 93 ? -8.249 11.071 12.203 1.00 61.69 93 LYS A O 1
ATOM 741 N N . ARG A 1 94 ? -10.249 10.030 12.050 1.00 54.44 94 ARG A N 1
ATOM 742 C CA . ARG A 1 94 ? -10.989 10.997 11.208 1.00 54.44 94 ARG A CA 1
ATOM 743 C C . ARG A 1 94 ? -10.709 12.475 11.543 1.00 54.44 94 ARG A C 1
ATOM 745 O O . ARG A 1 94 ? -10.660 13.304 10.642 1.00 54.44 94 ARG A O 1
ATOM 752 N N . THR A 1 95 ? -10.486 12.797 12.818 1.00 51.44 95 THR A N 1
ATOM 753 C CA . THR A 1 95 ? -10.259 14.158 13.332 1.00 51.44 95 THR A CA 1
ATOM 754 C C . THR A 1 95 ? -8.965 14.828 12.860 1.00 51.44 95 THR A C 1
ATOM 756 O O . THR A 1 95 ? -8.900 16.053 12.851 1.00 51.44 95 THR A O 1
ATOM 759 N N . GLU A 1 96 ? -7.943 14.075 12.441 1.00 48.66 96 GLU A N 1
ATOM 760 C CA . GLU A 1 96 ? -6.696 14.670 11.929 1.00 48.66 96 GLU A CA 1
ATOM 761 C C . GLU A 1 96 ? -6.790 15.074 10.447 1.00 48.66 96 GLU A C 1
ATOM 763 O O . GLU A 1 96 ? -6.107 16.001 10.017 1.00 48.66 96 GLU A O 1
ATOM 768 N N . TRP A 1 97 ? -7.666 14.438 9.657 1.00 45.88 97 TRP A N 1
ATOM 769 C CA . TRP A 1 97 ? -7.834 14.760 8.231 1.00 45.88 97 TRP A CA 1
ATOM 770 C C . TRP A 1 97 ? -8.758 15.956 7.983 1.00 45.88 97 TRP A C 1
ATOM 772 O O . TRP A 1 97 ? -8.581 16.659 6.996 1.00 45.88 97 TRP A O 1
ATOM 782 N N . SER A 1 98 ? -9.672 16.274 8.907 1.00 44.81 98 SER A N 1
ATOM 783 C CA . SER A 1 98 ? -10.446 17.531 8.873 1.00 44.81 98 SER A CA 1
ATOM 784 C C . SER A 1 98 ? -9.590 18.799 9.030 1.00 44.81 98 SER A C 1
ATOM 786 O O . SER A 1 98 ? -10.114 19.902 8.907 1.00 44.81 98 SER A O 1
ATOM 788 N N . ILE A 1 99 ? -8.289 18.653 9.309 1.00 47.66 99 ILE A N 1
ATOM 789 C CA . ILE A 1 99 ? -7.313 19.748 9.421 1.00 47.66 99 ILE A CA 1
ATOM 790 C C . ILE A 1 99 ? -6.408 19.817 8.174 1.00 47.66 99 ILE A C 1
ATOM 792 O O . ILE A 1 99 ? -5.696 20.802 7.980 1.00 47.66 99 ILE A O 1
ATOM 796 N N . LEU A 1 100 ? -6.444 18.816 7.286 1.00 42.38 100 LEU A N 1
ATOM 797 C CA . LEU A 1 100 ? -5.747 18.913 6.007 1.00 42.38 100 LEU A CA 1
ATOM 798 C C . LEU A 1 100 ? -6.571 19.789 5.060 1.00 42.38 100 LEU A C 1
ATOM 800 O O . LEU A 1 100 ? -7.764 19.530 4.889 1.00 42.38 100 LEU A O 1
ATOM 804 N N . PRO A 1 101 ? -5.969 20.833 4.457 1.00 40.84 101 PRO A N 1
ATOM 805 C CA . PRO A 1 101 ? -6.692 21.693 3.543 1.00 40.84 101 PRO A CA 1
ATOM 806 C C . PRO A 1 101 ? -7.229 20.829 2.407 1.00 40.84 101 PRO A C 1
ATOM 808 O O . PRO A 1 101 ? -6.477 20.119 1.733 1.00 40.84 101 PRO A O 1
ATOM 811 N N . SER A 1 102 ? -8.546 20.882 2.232 1.00 47.91 102 SER A N 1
ATOM 812 C CA . SER A 1 102 ? -9.252 20.366 1.068 1.00 47.91 102 SER A CA 1
ATOM 813 C C . SER A 1 102 ? -8.465 20.724 -0.197 1.00 47.91 102 SER A C 1
ATOM 815 O O . SER A 1 102 ? -7.942 21.843 -0.268 1.00 47.91 102 SER A O 1
ATOM 817 N N . PRO A 1 103 ? -8.366 19.836 -1.203 1.00 47.78 103 PRO A N 1
ATOM 818 C CA . PRO A 1 103 ? -7.793 20.233 -2.478 1.00 47.78 103 PRO A CA 1
ATOM 819 C C . PRO A 1 103 ? -8.570 21.455 -2.973 1.00 47.78 103 PRO A C 1
ATOM 821 O O . PRO A 1 103 ? -9.801 21.427 -3.039 1.00 47.78 103 PRO A O 1
ATOM 824 N N . LEU A 1 104 ? -7.832 22.540 -3.220 1.00 41.34 104 LEU A N 1
ATOM 825 C CA . LEU A 1 104 ? -8.353 23.781 -3.781 1.00 41.34 104 LEU A CA 1
ATOM 826 C C . LEU A 1 104 ? -9.272 23.442 -4.966 1.00 41.34 104 LEU A C 1
ATOM 828 O O . LEU A 1 104 ? -8.866 22.648 -5.822 1.00 41.34 104 LEU A O 1
ATOM 832 N N . PRO A 1 105 ? -10.497 23.995 -5.021 1.00 46.03 105 PRO A N 1
ATOM 833 C CA . PRO A 1 105 ? -11.294 23.897 -6.228 1.00 46.03 105 PRO A CA 1
ATOM 834 C C . PRO A 1 105 ? -10.551 24.608 -7.368 1.00 46.03 105 PRO A C 1
ATOM 836 O O . PRO A 1 105 ? -9.880 25.614 -7.137 1.00 46.03 105 PRO A O 1
ATOM 839 N N . LEU A 1 106 ? -10.655 23.987 -8.545 1.00 43.62 106 LEU A N 1
ATOM 840 C CA . LEU A 1 106 ? -10.062 24.325 -9.845 1.00 43.62 106 LEU A CA 1
ATOM 841 C C . LEU A 1 106 ? -9.896 25.824 -10.130 1.00 43.62 106 LEU A C 1
ATOM 843 O O . LEU A 1 106 ? -10.869 26.578 -9.905 1.00 43.62 106 LEU A O 1
#

Secondary structure (DSSP, 8-state):
---S--HHHHHHHHHHHHHHHHHHHHHH-TT--HHHHHHHHHTSHIIIIIHHHHHHHTHHHHHHTS-HHHHHHHHHHHHHHHHHHHHHHHHS-HHHHTTS------

Radius of gyration: 15.53 Å; chains: 1; bounding box: 37×34×37 Å

Foldseek 3Di:
DPDPDALVRLLVVLLVVLLVLLVVVCVVPVPDALVNSVVVVCPDCSNVPSLLVSLVVNLVVLCVVPHNVRSVVVSVVSNVVVVVSSSVSSPDDPVVVVPPDDPDDD

pLDDT: mean 86.65, std 18.12, range [37.59, 98.44]